Protein AF-R6YQQ4-F1 (afdb_monomer)

Foldseek 3Di:
DDLQQWKKKKAWADDAKKWKDDPVCLDDIDMDGHGDIDIDGVSSPDIDIGDPVNDDTDMDIDTDDD

Solvent-accessible surface area (backbone atoms only — not comparable to full-atom values): 3987 Å² total; per-residue (Å²): 112,89,64,82,89,24,48,39,42,36,33,31,77,38,46,69,49,34,39,38,38,36,89,83,62,70,48,81,68,47,76,43,44,52,76,38,73,52,76,46,52,51,90,50,58,64,57,46,82,41,40,87,84,71,55,78,66,43,69,53,79,46,65,70,81,133

Nearest PDB structures (foldseek):
  3lag-assembly1_A  TM=6.476E-01  e=1.027E-01  Rhodopseudomonas palustris CGA009
  1dgw-assembly1_A  TM=7.233E-01  e=3.931E-01  Canavalia ensiformis
  4hvq-assembly1_A  TM=6.055E-01  e=2.135E-01  Cupriavidus metallidurans CH34
  1yfy-assembly1_A-2  TM=6.100E-01  e=5.333E-01  Cupriavidus metallidurans
  6bvp-assembly1_A  TM=6.018E-01  e=9.818E-01  Cupriavidus metallidurans

Secondary structure (DSSP, 8-state):
---TTS-EEEEEEESSEEEEE-TT-SS--EEEETT-EEEE-GGG---EEE-TTS---EEEEE----

Sequence (66 aa):
MPRDGSVHVLNLVEGEEARITSPTGNFQPFTVHYAQTFILPEGAGDYRVGSPQGAPIRVILARVRG

pLDDT: mean 95.46, std 4.84, range [73.25, 98.5]

Mean predicted aligned error: 2.59 Å

Radius of gyration: 11.54 Å; Cα contacts (8 Å, |Δi|>4): 138; chains: 1; bounding box: 24×25×28 Å

Structure (mmCIF, N/CA/C/O backbone):
data_AF-R6YQQ4-F1
#
_entry.id   AF-R6YQQ4-F1
#
loop_
_atom_site.group_PDB
_atom_site.id
_atom_site.type_symbol
_atom_site.label_atom_id
_atom_site.label_alt_id
_atom_site.label_comp_id
_atom_site.label_asym_id
_atom_site.label_entity_id
_atom_site.label_seq_id
_atom_site.pdbx_PDB_ins_code
_atom_site.Cartn_x
_atom_site.Cartn_y
_atom_site.Cartn_z
_atom_site.occupancy
_atom_site.B_iso_or_equiv
_atom_site.auth_seq_id
_atom_site.auth_comp_id
_atom_site.auth_asym_id
_atom_site.auth_atom_id
_atom_site.pdbx_PDB_model_num
ATOM 1 N N . MET A 1 1 ? 8.171 1.036 1.198 1.00 73.81 1 MET A N 1
ATOM 2 C CA . MET A 1 1 ? 8.395 -0.366 0.788 1.00 73.81 1 MET A CA 1
ATOM 3 C C . MET A 1 1 ? 9.150 -0.305 -0.522 1.00 73.81 1 MET A C 1
ATOM 5 O O . MET A 1 1 ? 8.666 0.419 -1.385 1.00 73.81 1 MET A O 1
ATOM 9 N N . PRO A 1 2 ? 10.324 -0.943 -0.651 1.00 82.75 2 PRO A N 1
ATOM 10 C CA . PRO A 1 2 ? 11.047 -0.937 -1.916 1.00 82.75 2 PRO A CA 1
ATOM 11 C C . PRO A 1 2 ? 10.180 -1.577 -3.005 1.00 82.75 2 PRO A C 1
ATOM 13 O O . PRO A 1 2 ? 9.397 -2.485 -2.727 1.00 82.75 2 PRO A O 1
ATOM 16 N N . ARG A 1 3 ? 10.273 -1.028 -4.214 1.00 91.19 3 ARG A N 1
ATOM 17 C CA . ARG A 1 3 ? 9.457 -1.398 -5.377 1.00 91.19 3 ARG A CA 1
ATOM 18 C C . ARG A 1 3 ? 9.931 -2.670 -6.079 1.00 91.19 3 ARG A C 1
ATOM 20 O O . ARG A 1 3 ? 9.135 -3.415 -6.640 1.00 91.19 3 ARG A O 1
ATOM 27 N N . ASP A 1 4 ? 11.234 -2.933 -6.005 1.00 89.56 4 ASP A N 1
ATOM 28 C CA . ASP A 1 4 ? 11.889 -4.143 -6.503 1.00 89.56 4 ASP A CA 1
ATOM 29 C C . ASP A 1 4 ? 11.550 -4.510 -7.967 1.00 89.56 4 ASP A C 1
ATOM 31 O O . ASP A 1 4 ? 11.580 -5.688 -8.330 1.00 89.56 4 ASP A O 1
ATOM 35 N N . GLY A 1 5 ? 11.226 -3.514 -8.805 1.00 92.75 5 GLY A N 1
ATOM 36 C CA . GLY A 1 5 ? 11.012 -3.681 -10.244 1.00 92.75 5 GLY A CA 1
ATOM 37 C C . GLY A 1 5 ? 9.796 -4.532 -10.612 1.00 92.75 5 GLY A C 1
ATOM 38 O O . GLY A 1 5 ? 9.798 -5.166 -11.665 1.00 92.75 5 GLY A O 1
ATOM 39 N N . SER A 1 6 ? 8.780 -4.611 -9.747 1.00 95.19 6 SER A N 1
ATOM 40 C CA . SER A 1 6 ? 7.665 -5.546 -9.912 1.00 95.19 6 SER A CA 1
ATOM 41 C C . SER A 1 6 ? 6.317 -4.924 -9.553 1.00 95.19 6 SER A C 1
ATOM 43 O O . SER A 1 6 ? 6.203 -3.881 -8.908 1.00 95.19 6 SER A O 1
ATOM 45 N N . VAL A 1 7 ? 5.248 -5.595 -9.972 1.00 96.06 7 VAL A N 1
ATOM 46 C CA . VAL A 1 7 ? 3.902 -5.268 -9.503 1.00 96.06 7 VAL A CA 1
ATOM 47 C C . VAL A 1 7 ? 3.783 -5.613 -8.022 1.00 96.06 7 VAL A C 1
ATOM 49 O O . VAL A 1 7 ? 4.224 -6.676 -7.581 1.00 96.06 7 VAL A O 1
ATOM 52 N N . HIS A 1 8 ? 3.152 -4.729 -7.255 1.00 97.50 8 HIS A N 1
ATOM 53 C CA . HIS A 1 8 ? 2.720 -5.054 -5.904 1.00 97.50 8 HIS A CA 1
ATOM 54 C C . HIS A 1 8 ? 1.231 -5.379 -5.919 1.00 97.50 8 HIS A C 1
ATOM 56 O O . HIS A 1 8 ? 0.416 -4.561 -6.348 1.00 97.50 8 HIS A O 1
ATOM 62 N N . VAL A 1 9 ? 0.880 -6.556 -5.410 1.00 97.69 9 VAL A N 1
ATOM 63 C CA . VAL A 1 9 ? -0.498 -6.949 -5.110 1.00 97.69 9 VAL A CA 1
ATOM 64 C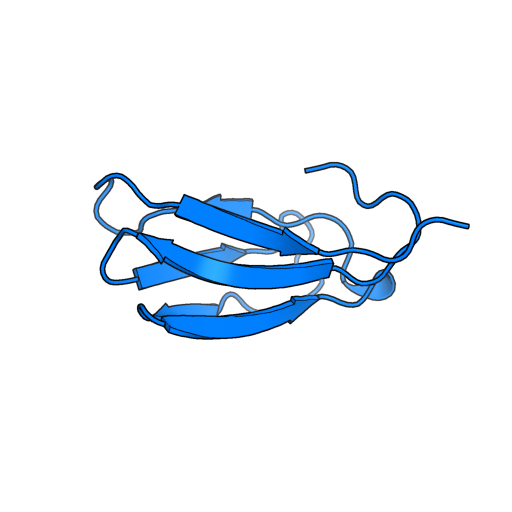 C . VAL A 1 9 ? -0.641 -6.949 -3.597 1.00 97.69 9 VAL A C 1
ATOM 66 O O . VAL A 1 9 ? 0.121 -7.625 -2.903 1.00 97.69 9 VAL A O 1
ATOM 69 N N . LEU A 1 10 ? -1.577 -6.161 -3.080 1.00 98.00 10 LEU A N 1
ATOM 70 C CA . LEU A 1 10 ? -1.753 -5.951 -1.650 1.00 98.00 10 LEU A CA 1
ATOM 71 C C . LEU A 1 10 ? -3.175 -6.281 -1.208 1.00 98.00 10 LEU A C 1
ATOM 73 O O . LEU A 1 10 ? -4.129 -5.991 -1.922 1.00 98.00 10 LEU A O 1
ATOM 77 N N . ASN A 1 11 ? -3.306 -6.833 -0.005 1.00 98.44 11 ASN A N 1
ATOM 78 C CA . ASN A 1 11 ? -4.588 -7.074 0.657 1.00 98.44 11 ASN A CA 1
ATOM 79 C C . ASN A 1 11 ? -4.575 -6.433 2.039 1.00 98.44 11 ASN A C 1
ATOM 81 O O . ASN A 1 11 ? -3.615 -6.654 2.782 1.00 98.44 11 ASN A O 1
ATOM 85 N N . LEU A 1 12 ? -5.620 -5.684 2.399 1.00 98.44 12 LEU A N 1
ATOM 86 C CA . LEU A 1 12 ? -5.792 -5.203 3.770 1.00 98.44 12 LEU A CA 1
ATOM 87 C C . LEU A 1 12 ? -6.359 -6.337 4.632 1.00 98.44 12 LEU A C 1
ATOM 89 O O . LEU A 1 12 ? -7.492 -6.770 4.428 1.00 98.44 12 LEU A O 1
ATOM 93 N N . VAL A 1 13 ? -5.554 -6.830 5.575 1.00 98.38 13 VAL A N 1
ATOM 94 C CA . VAL A 1 13 ? -5.888 -7.998 6.414 1.00 98.38 13 VAL A CA 1
ATOM 95 C C . VAL A 1 13 ? -6.100 -7.654 7.885 1.00 98.38 13 VAL A C 1
ATOM 97 O O . VAL A 1 13 ? -6.523 -8.510 8.654 1.00 98.38 13 VAL A O 1
ATOM 100 N N . GLU A 1 14 ? -5.827 -6.411 8.279 1.00 98.12 14 GLU A N 1
ATOM 101 C CA . GLU A 1 14 ? -6.123 -5.884 9.611 1.00 98.12 14 GLU A CA 1
ATOM 102 C C . GLU A 1 14 ? -6.400 -4.384 9.550 1.00 98.12 14 GLU A C 1
ATOM 104 O O . GLU A 1 14 ? -5.706 -3.662 8.829 1.00 98.12 14 GLU A O 1
ATOM 109 N N . GLY A 1 15 ? -7.375 -3.949 10.352 1.00 96.94 15 GLY A N 1
ATOM 110 C CA . GLY A 1 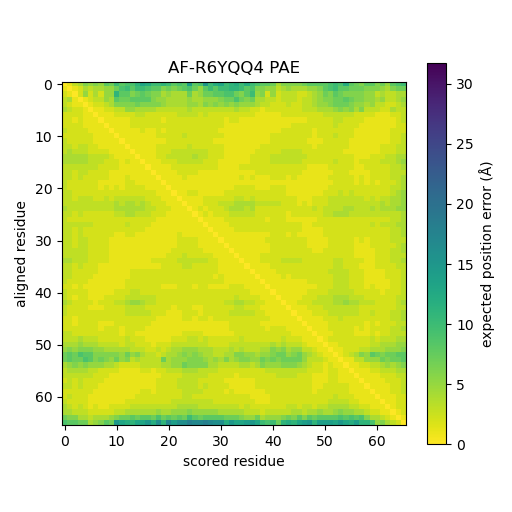15 ? -7.914 -2.591 10.380 1.00 96.94 15 GLY A CA 1
ATOM 111 C C . GLY A 1 15 ? -9.063 -2.389 9.389 1.00 96.94 15 GLY A C 1
ATOM 112 O O . GLY A 1 15 ? -9.236 -3.173 8.459 1.00 96.94 15 GLY A O 1
ATOM 113 N N . GLU A 1 16 ? -9.872 -1.353 9.620 1.00 97.06 16 GLU A N 1
ATOM 114 C CA . GLU A 1 16 ? -11.090 -1.079 8.839 1.00 97.06 16 GLU A CA 1
ATOM 115 C C . GLU A 1 16 ? -10.784 -0.476 7.466 1.00 97.06 16 GLU A C 1
ATOM 117 O O . GLU A 1 16 ? -11.405 -0.843 6.467 1.00 97.06 16 GLU A O 1
ATOM 122 N N . GLU A 1 17 ? -9.809 0.432 7.412 1.00 97.62 17 GLU A N 1
ATOM 123 C CA . GLU A 1 17 ? -9.388 1.088 6.184 1.00 97.62 17 GLU A CA 1
ATOM 124 C C . GLU A 1 17 ? -7.921 1.530 6.215 1.00 97.62 17 GLU A C 1
ATOM 126 O O . GLU A 1 17 ? -7.320 1.767 7.264 1.00 97.62 17 GLU A O 1
ATOM 131 N N . ALA A 1 18 ? -7.346 1.668 5.025 1.00 98.19 18 ALA A N 1
ATOM 132 C CA . ALA A 1 18 ? -6.035 2.241 4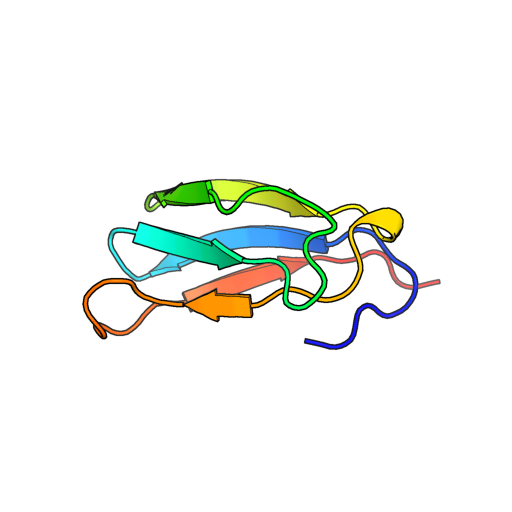.792 1.00 98.19 18 ALA A CA 1
ATOM 133 C C . ALA A 1 18 ? -6.104 3.240 3.636 1.00 98.19 18 ALA A C 1
ATOM 135 O O . ALA A 1 18 ? -6.750 2.997 2.617 1.00 98.19 18 ALA A O 1
ATOM 136 N N . ARG A 1 19 ? -5.382 4.354 3.761 1.00 98.06 19 ARG A N 1
ATOM 13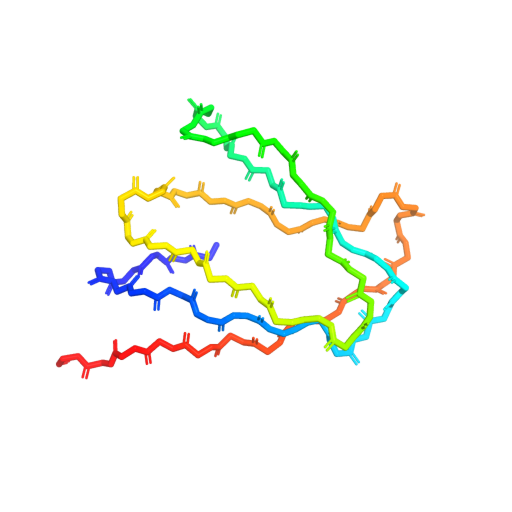7 C CA . ARG A 1 19 ? -5.207 5.337 2.694 1.00 98.06 19 ARG A CA 1
ATOM 138 C C . ARG A 1 19 ? -3.882 5.114 1.984 1.00 98.06 19 ARG A C 1
ATOM 140 O O . ARG A 1 19 ? -2.815 5.124 2.604 1.00 98.06 19 ARG A O 1
ATOM 147 N N . ILE A 1 20 ? -3.961 4.949 0.670 1.00 98.06 20 ILE A N 1
ATOM 148 C CA . ILE A 1 20 ? -2.814 4.797 -0.220 1.00 98.06 20 ILE A CA 1
ATOM 149 C C . ILE A 1 20 ? -2.495 6.161 -0.818 1.00 98.06 20 ILE A C 1
ATOM 151 O O . ILE A 1 20 ? -3.375 6.826 -1.359 1.00 98.06 20 ILE A O 1
ATOM 155 N N . THR A 1 21 ? -1.243 6.602 -0.703 1.00 97.94 21 THR A N 1
ATOM 156 C CA . THR A 1 21 ? -0.799 7.909 -1.220 1.00 97.94 21 THR A CA 1
ATOM 157 C C . THR A 1 21 ? 0.480 7.778 -2.034 1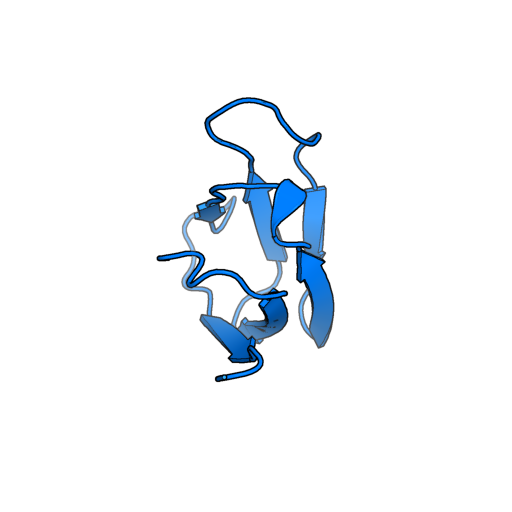.00 97.94 21 THR A C 1
ATOM 159 O O . THR A 1 21 ? 1.338 6.953 -1.717 1.00 97.94 21 THR A O 1
ATOM 162 N N . SER A 1 22 ? 0.620 8.618 -3.061 1.00 97.31 22 SER A N 1
ATOM 163 C CA . SER A 1 22 ? 1.864 8.785 -3.813 1.00 97.31 22 SER A CA 1
ATOM 164 C C . SER A 1 22 ? 2.649 9.983 -3.260 1.00 97.31 22 SER A C 1
ATOM 166 O O . SER A 1 22 ? 2.116 11.093 -3.261 1.00 97.31 22 SER A O 1
ATOM 168 N N . PRO A 1 23 ? 3.906 9.816 -2.806 1.00 95.88 23 PRO A N 1
ATOM 169 C CA . PRO A 1 23 ? 4.766 10.927 -2.399 1.00 95.88 23 PRO A CA 1
ATOM 170 C C . PRO A 1 23 ? 5.068 11.916 -3.531 1.00 95.88 23 PRO A C 1
ATOM 172 O O . PRO A 1 23 ? 5.356 13.074 -3.251 1.00 95.88 23 PRO A O 1
ATOM 175 N N . THR A 1 24 ? 5.023 11.455 -4.783 1.00 95.50 24 THR A N 1
ATOM 176 C CA . THR A 1 24 ? 5.363 12.233 -5.983 1.00 95.50 24 THR A CA 1
ATOM 177 C C . THR A 1 24 ? 4.140 12.641 -6.804 1.00 95.50 24 THR A C 1
ATOM 179 O O . THR A 1 24 ? 4.289 13.313 -7.817 1.00 95.50 24 THR A O 1
ATOM 182 N N . GLY A 1 25 ? 2.931 12.246 -6.393 1.00 96.50 25 GLY A N 1
ATOM 183 C CA . GLY A 1 25 ? 1.695 12.581 -7.107 1.00 96.50 25 GLY A CA 1
ATOM 184 C C . GLY A 1 25 ? 1.441 11.764 -8.379 1.00 96.50 25 GLY A C 1
ATOM 185 O O . GLY A 1 25 ? 0.637 12.181 -9.206 1.00 96.50 25 GLY A O 1
ATOM 186 N N . ASN A 1 26 ? 2.069 10.592 -8.536 1.00 97.12 26 ASN A N 1
ATOM 187 C CA . ASN A 1 26 ? 1.882 9.723 -9.711 1.00 97.12 26 ASN A CA 1
ATOM 188 C C . ASN A 1 26 ? 0.457 9.149 -9.822 1.00 97.12 26 ASN A C 1
ATOM 190 O O . ASN A 1 26 ? 0.046 8.699 -10.888 1.00 97.12 26 ASN A O 1
ATOM 194 N N . PHE A 1 27 ? -0.290 9.135 -8.717 1.00 97.31 27 PHE A N 1
ATOM 195 C CA . PHE A 1 27 ? -1.696 8.747 -8.670 1.00 97.31 27 PHE A CA 1
ATOM 196 C C . PHE A 1 27 ? -2.425 9.491 -7.544 1.00 97.31 27 PHE A C 1
ATOM 198 O O . PHE A 1 27 ? -1.816 9.903 -6.550 1.00 97.31 27 PHE A O 1
ATOM 205 N N . GLN A 1 28 ? -3.742 9.648 -7.699 1.00 97.88 28 GLN A N 1
ATOM 206 C CA . GLN A 1 28 ? -4.596 10.256 -6.679 1.00 97.88 28 GLN A CA 1
ATOM 207 C C . GLN A 1 28 ? -4.731 9.334 -5.463 1.00 97.88 28 GLN A C 1
ATOM 209 O O . GLN A 1 28 ? -4.894 8.127 -5.646 1.00 97.88 28 GLN A O 1
ATOM 214 N N . PRO A 1 29 ? -4.701 9.865 -4.227 1.00 97.94 29 PRO A N 1
ATOM 215 C CA . PRO A 1 29 ? -4.941 9.060 -3.042 1.00 97.94 29 PRO A CA 1
ATOM 216 C C . PRO A 1 29 ? -6.260 8.293 -3.113 1.00 97.94 29 PRO A C 1
ATOM 218 O O . PRO A 1 29 ? -7.281 8.859 -3.495 1.00 97.94 29 PRO A O 1
ATOM 221 N N . PHE A 1 30 ? -6.253 7.042 -2.668 1.00 98.12 30 PHE A N 1
ATOM 222 C CA . PHE A 1 30 ? -7.459 6.221 -2.585 1.00 98.12 30 PHE A CA 1
ATOM 223 C C . PHE A 1 30 ? -7.503 5.432 -1.278 1.00 98.12 30 PHE A C 1
ATOM 225 O O . PHE A 1 30 ? -6.472 5.204 -0.638 1.00 98.12 30 PHE A O 1
ATOM 232 N N . THR A 1 31 ? -8.713 5.052 -0.876 1.00 98.19 31 THR A N 1
ATOM 233 C CA . THR A 1 31 ? -8.973 4.273 0.336 1.00 98.19 31 THR A CA 1
ATOM 234 C C . THR A 1 31 ? -9.186 2.813 -0.030 1.00 98.19 31 THR A C 1
ATOM 236 O O . THR A 1 31 ? -9.807 2.500 -1.044 1.00 98.19 31 THR A O 1
ATOM 239 N N . VAL A 1 32 ? -8.648 1.928 0.800 1.00 98.12 32 VAL A N 1
ATOM 240 C CA . VAL A 1 32 ? -8.811 0.480 0.723 1.00 98.12 32 VAL A CA 1
ATOM 241 C C . VAL A 1 32 ? -9.429 0.037 2.039 1.00 98.12 32 VAL A C 1
ATOM 243 O O . VAL A 1 32 ? -8.874 0.317 3.096 1.00 98.12 32 VAL A O 1
ATOM 246 N N . HIS A 1 33 ? -10.566 -0.634 1.973 1.00 98.00 33 HIS A N 1
ATOM 247 C CA . HIS A 1 33 ? -11.282 -1.180 3.116 1.00 98.00 33 HIS A CA 1
ATOM 248 C C . HIS A 1 33 ? -10.830 -2.604 3.430 1.00 98.00 33 HIS A C 1
ATOM 250 O O . HIS A 1 33 ? -10.202 -3.279 2.608 1.00 98.00 33 HIS A O 1
ATOM 256 N N . TYR A 1 34 ? -11.142 -3.058 4.642 1.00 97.81 34 TYR A N 1
ATOM 257 C CA . TYR A 1 34 ? -10.853 -4.414 5.090 1.00 97.81 34 TYR A CA 1
ATOM 258 C C . TYR A 1 34 ? -11.278 -5.457 4.045 1.00 97.81 34 TYR A C 1
ATOM 260 O O . TYR A 1 34 ? -12.335 -5.337 3.424 1.00 97.81 34 TYR A O 1
ATOM 268 N N . ALA A 1 35 ? -10.437 -6.477 3.858 1.00 97.81 35 ALA A N 1
ATOM 269 C CA . ALA A 1 35 ? -10.602 -7.553 2.880 1.00 97.81 35 ALA A CA 1
ATOM 270 C C . ALA A 1 35 ? -10.540 -7.138 1.396 1.00 97.81 35 ALA A C 1
ATOM 272 O O . ALA A 1 35 ? -10.694 -7.994 0.525 1.00 97.81 35 ALA A O 1
ATOM 273 N N . GLN A 1 36 ? -10.265 -5.871 1.069 1.00 98.50 36 GLN A N 1
ATOM 274 C CA . GLN A 1 36 ? -10.043 -5.469 -0.318 1.00 98.50 36 GLN A CA 1
ATOM 275 C C . GLN A 1 36 ? -8.612 -5.754 -0.783 1.00 98.50 36 GLN A C 1
ATOM 277 O O . GLN A 1 36 ? -7.626 -5.525 -0.072 1.00 98.50 36 GLN A O 1
ATOM 282 N N . THR A 1 37 ? -8.522 -6.198 -2.035 1.00 98.00 37 THR A N 1
ATOM 283 C CA . THR A 1 37 ? -7.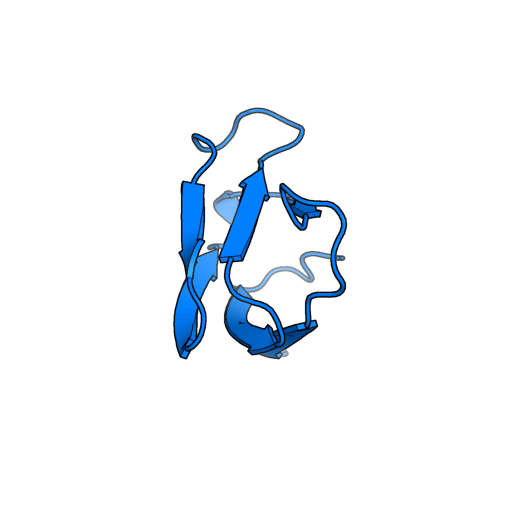278 -6.315 -2.795 1.00 98.00 37 THR A CA 1
ATOM 284 C C . THR A 1 37 ? -7.079 -5.076 -3.656 1.00 98.00 37 THR A C 1
ATOM 286 O O . THR A 1 37 ? -8.012 -4.610 -4.308 1.00 98.00 37 THR A O 1
ATOM 289 N N . PHE A 1 38 ? -5.849 -4.579 -3.730 1.00 97.50 38 PHE A N 1
ATOM 290 C CA . PHE A 1 38 ? -5.462 -3.533 -4.670 1.00 97.50 38 PHE A CA 1
ATOM 291 C C . PHE A 1 38 ? -4.106 -3.832 -5.305 1.00 97.50 38 PHE A C 1
ATOM 293 O O . PHE A 1 38 ? -3.289 -4.586 -4.772 1.00 97.50 38 PHE A O 1
ATOM 300 N N . ILE A 1 39 ? -3.879 -3.244 -6.478 1.00 97.56 39 ILE A N 1
ATOM 301 C CA . ILE A 1 39 ? -2.699 -3.497 -7.300 1.00 97.56 39 ILE A CA 1
ATOM 302 C C . ILE A 1 39 ? -2.023 -2.163 -7.596 1.00 97.56 39 ILE A C 1
ATOM 304 O O . ILE A 1 39 ? -2.668 -1.227 -8.065 1.00 97.56 39 ILE A O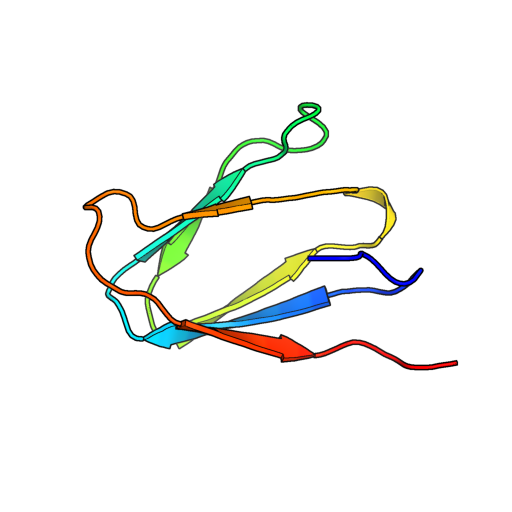 1
ATOM 308 N N . LEU A 1 40 ? -0.716 -2.089 -7.343 1.00 97.12 40 LEU A N 1
ATOM 309 C CA . LEU A 1 40 ? 0.120 -0.958 -7.734 1.00 97.12 40 LEU A CA 1
ATOM 310 C C . LEU A 1 40 ? 1.163 -1.421 -8.759 1.00 97.12 40 LEU A C 1
ATOM 312 O O . LEU A 1 40 ? 2.107 -2.130 -8.379 1.00 97.12 40 LEU A O 1
ATOM 316 N N . PRO A 1 41 ? 1.030 -1.025 -10.040 1.00 96.25 41 PRO 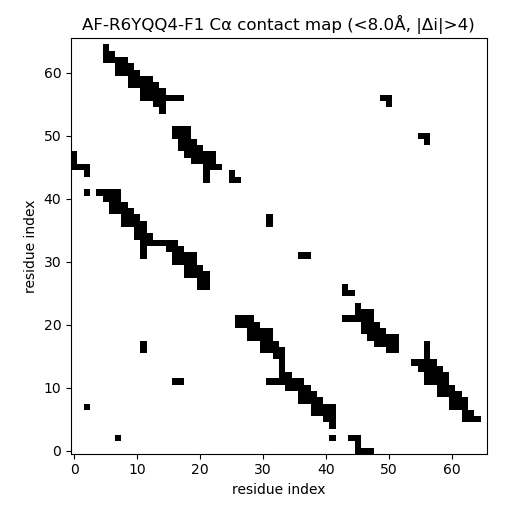A N 1
ATOM 317 C CA . PRO A 1 41 ? 2.031 -1.331 -11.054 1.00 96.25 41 PRO A CA 1
ATOM 318 C C . PRO A 1 41 ? 3.355 -0.646 -10.715 1.00 96.25 41 PRO A C 1
ATOM 320 O O . PRO A 1 41 ? 3.377 0.343 -9.983 1.00 96.25 41 PRO A O 1
ATOM 323 N N . GLU A 1 42 ? 4.458 -1.137 -11.276 1.00 95.44 42 GLU A N 1
ATOM 324 C CA . GLU A 1 42 ? 5.776 -0.548 -11.018 1.00 95.44 42 GLU A CA 1
ATOM 325 C C . GLU A 1 42 ? 5.849 0.931 -11.417 1.00 95.44 42 GLU A C 1
ATOM 327 O O . GLU A 1 42 ? 6.368 1.759 -10.672 1.00 95.44 42 GLU A O 1
ATOM 332 N N . GLY A 1 43 ? 5.206 1.295 -12.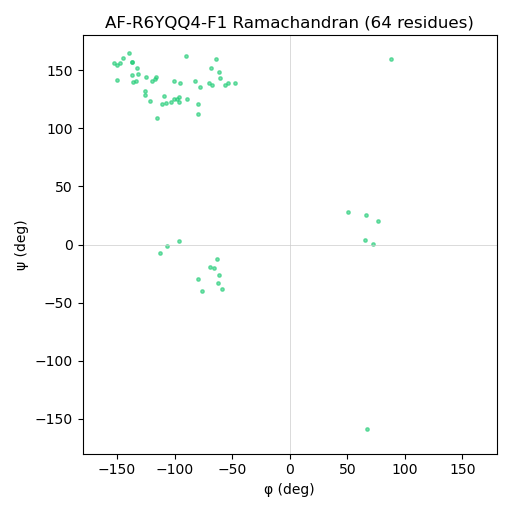530 1.00 95.25 43 GLY A N 1
ATOM 333 C CA . GLY A 1 43 ? 5.113 2.683 -12.989 1.00 95.25 43 GLY A CA 1
ATOM 334 C C . GLY A 1 43 ? 4.364 3.633 -12.043 1.00 95.25 43 GLY A C 1
ATOM 335 O O . GLY A 1 43 ? 4.460 4.843 -12.216 1.00 95.25 43 GLY A O 1
ATOM 336 N N . ALA A 1 44 ? 3.652 3.128 -11.026 1.00 95.75 44 ALA A N 1
ATOM 337 C CA . ALA A 1 44 ? 3.071 3.980 -9.986 1.00 95.75 44 ALA A CA 1
ATOM 338 C C . ALA A 1 44 ? 4.149 4.600 -9.074 1.00 95.75 44 ALA A C 1
ATOM 340 O O . ALA A 1 44 ? 3.890 5.612 -8.418 1.00 95.75 44 ALA A O 1
ATOM 341 N N . GLY A 1 45 ? 5.357 4.028 -9.056 1.00 95.50 45 GLY A N 1
ATOM 342 C CA . GLY A 1 45 ? 6.457 4.453 -8.201 1.00 95.50 45 GLY A CA 1
ATOM 343 C C . GLY A 1 45 ? 6.193 4.196 -6.717 1.00 95.50 45 GLY A C 1
ATOM 344 O O . GLY A 1 45 ? 5.376 3.347 -6.330 1.00 95.50 45 GLY A O 1
ATOM 345 N N . ASP A 1 46 ? 6.915 4.935 -5.877 1.00 96.56 46 ASP A N 1
ATOM 346 C CA . ASP A 1 46 ? 6.796 4.835 -4.426 1.00 96.56 46 ASP A CA 1
ATOM 347 C C . ASP A 1 46 ? 5.393 5.203 -3.931 1.00 96.56 46 ASP A C 1
ATOM 349 O O . ASP A 1 46 ? 4.699 6.065 -4.473 1.00 96.56 46 ASP A O 1
ATOM 353 N N . TYR A 1 47 ? 4.987 4.555 -2.842 1.00 97.06 47 TYR A N 1
ATOM 354 C CA . TYR A 1 47 ? 3.709 4.792 -2.185 1.00 97.06 47 TYR A CA 1
ATOM 355 C C . TYR A 1 47 ? 3.826 4.646 -0.670 1.00 97.06 47 TYR A C 1
ATOM 357 O O . TYR A 1 47 ? 4.744 4.007 -0.142 1.00 97.06 47 TYR A O 1
ATOM 365 N N . ARG A 1 48 ? 2.859 5.230 0.036 1.00 96.62 48 ARG A N 1
ATOM 366 C CA . ARG A 1 48 ? 2.660 5.044 1.475 1.00 96.62 48 ARG A CA 1
ATOM 367 C C . ARG A 1 48 ? 1.313 4.386 1.728 1.00 96.62 48 ARG A C 1
ATOM 369 O O . ARG A 1 48 ? 0.333 4.714 1.063 1.00 96.62 48 ARG A O 1
ATOM 376 N N . VAL A 1 49 ? 1.292 3.497 2.714 1.00 96.69 49 VAL A N 1
ATOM 377 C CA . VAL A 1 49 ? 0.083 2.899 3.286 1.00 96.69 49 VAL A CA 1
ATOM 378 C C . VAL A 1 49 ? -0.047 3.467 4.690 1.00 96.69 49 VAL A C 1
ATOM 380 O O . VAL A 1 49 ? 0.886 3.335 5.481 1.00 96.69 49 VAL A O 1
ATOM 383 N N . GLY A 1 50 ? -1.155 4.140 4.982 1.00 96.44 50 GLY A N 1
ATOM 384 C CA . GLY A 1 50 ? -1.378 4.759 6.286 1.00 96.44 50 GLY A CA 1
ATOM 385 C C . GLY A 1 50 ? -2.793 4.529 6.787 1.00 96.44 50 GLY A C 1
ATOM 386 O O . GLY A 1 50 ? -3.732 4.506 5.998 1.00 96.44 50 GLY A O 1
ATOM 387 N N . SER A 1 51 ? -2.933 4.379 8.099 1.00 96.56 51 SER A N 1
ATOM 388 C CA . SER A 1 51 ? -4.231 4.360 8.770 1.00 96.56 51 SER A CA 1
ATOM 389 C C . SER A 1 51 ? -4.730 5.796 8.941 1.00 96.56 51 SER A C 1
ATOM 391 O O . SER A 1 51 ? -4.025 6.588 9.575 1.00 96.56 51 SER A O 1
ATOM 393 N N . PRO A 1 52 ? -5.898 6.175 8.394 1.00 91.88 52 PRO A N 1
ATOM 394 C CA . PRO A 1 52 ? -6.416 7.537 8.536 1.00 91.88 52 PRO A CA 1
ATOM 395 C C . PRO A 1 52 ? -6.695 7.923 9.995 1.00 91.88 52 PRO A C 1
ATOM 397 O O . PRO A 1 52 ? -6.501 9.076 10.370 1.00 91.88 52 PRO A O 1
ATOM 400 N N . GLN A 1 53 ? -7.099 6.957 10.824 1.00 90.12 53 GLN A N 1
ATOM 401 C CA . GLN A 1 53 ? -7.441 7.146 12.237 1.00 90.12 53 GLN A CA 1
ATOM 402 C C . GLN A 1 53 ? -6.271 6.831 13.187 1.00 90.12 53 GLN A C 1
ATOM 404 O O . GLN A 1 53 ? -6.439 6.860 14.403 1.00 90.12 53 GLN A O 1
ATOM 409 N N . GLY A 1 54 ? -5.089 6.488 12.663 1.00 91.62 54 GLY A N 1
ATOM 410 C CA . GLY A 1 54 ? -3.917 6.126 13.471 1.00 91.62 54 GLY A CA 1
ATOM 411 C C . GLY A 1 54 ? -4.002 4.758 14.164 1.00 91.62 54 GLY A C 1
ATOM 412 O O . GLY A 1 54 ? -3.053 4.362 14.838 1.00 91.62 54 GLY A O 1
ATOM 413 N N . ALA A 1 55 ? -5.098 4.015 13.983 1.00 94.19 55 ALA A N 1
ATOM 414 C CA . ALA A 1 55 ? -5.232 2.643 14.464 1.00 94.19 55 ALA A CA 1
ATOM 415 C C . ALA A 1 55 ? -4.291 1.687 13.696 1.00 94.19 55 ALA A C 1
ATOM 417 O O . ALA A 1 55 ? -3.999 1.942 12.523 1.00 94.19 55 ALA A O 1
ATOM 418 N N . PRO A 1 56 ? -3.829 0.580 14.305 1.00 97.44 56 PRO A N 1
ATOM 419 C CA . PRO A 1 56 ? -3.016 -0.415 13.612 1.00 97.44 56 PRO A CA 1
ATOM 420 C C . PRO A 1 56 ? -3.708 -0.972 12.361 1.00 97.44 56 PRO A C 1
ATOM 422 O O . PRO A 1 56 ? -4.894 -1.291 12.381 1.00 97.44 56 PRO A O 1
ATOM 425 N N . ILE A 1 57 ? -2.933 -1.116 11.286 1.00 98.00 57 ILE A N 1
ATOM 426 C CA . ILE A 1 57 ? -3.343 -1.764 10.037 1.00 98.00 57 ILE A CA 1
ATOM 427 C C . ILE A 1 57 ? -2.262 -2.754 9.604 1.00 98.00 57 ILE A C 1
ATOM 429 O O . ILE A 1 57 ? -1.077 -2.546 9.885 1.00 98.00 57 ILE A O 1
ATOM 433 N N . ARG A 1 58 ? -2.636 -3.814 8.880 1.00 98.00 58 ARG A N 1
ATOM 434 C CA . ARG A 1 58 ? -1.673 -4.747 8.269 1.00 98.00 58 ARG A CA 1
ATOM 435 C C . ARG A 1 58 ? -2.077 -5.090 6.852 1.00 98.00 58 ARG A C 1
ATOM 437 O O . ARG A 1 58 ? -3.244 -5.342 6.564 1.00 98.00 58 ARG A O 1
ATOM 444 N N . VAL A 1 59 ? -1.077 -5.158 5.984 1.00 97.75 59 VAL A N 1
ATOM 445 C CA . VAL A 1 59 ? -1.245 -5.573 4.595 1.00 97.75 59 VAL A CA 1
ATOM 446 C C . VAL A 1 59 ? -0.408 -6.809 4.307 1.00 97.75 59 VAL A C 1
ATOM 448 O O . VAL A 1 59 ? 0.733 -6.908 4.758 1.00 97.75 59 VAL A O 1
ATOM 451 N N . ILE A 1 60 ? -0.958 -7.735 3.527 1.00 98.12 60 ILE A N 1
ATOM 452 C CA . ILE A 1 60 ? -0.164 -8.781 2.875 1.00 98.12 60 ILE A CA 1
ATOM 453 C C . ILE A 1 60 ? 0.276 -8.232 1.525 1.00 98.12 60 ILE A C 1
ATOM 455 O O . ILE A 1 60 ? -0.574 -7.814 0.743 1.00 98.12 60 ILE A O 1
ATOM 459 N N . LEU A 1 61 ? 1.583 -8.248 1.255 1.00 97.06 61 LEU A N 1
ATOM 460 C CA . LEU A 1 61 ? 2.176 -7.850 -0.021 1.00 97.06 61 LEU A CA 1
ATOM 461 C C . LEU A 1 61 ? 2.708 -9.081 -0.752 1.00 97.06 61 LEU A C 1
ATOM 463 O O . LEU A 1 61 ? 3.518 -9.832 -0.210 1.00 97.06 61 LEU A O 1
ATOM 467 N N . ALA A 1 62 ? 2.296 -9.235 -2.005 1.00 96.88 62 ALA A N 1
ATOM 468 C CA . ALA A 1 62 ? 2.865 -10.178 -2.953 1.00 96.88 62 ALA A CA 1
ATOM 469 C C . ALA A 1 62 ? 3.497 -9.424 -4.131 1.00 96.88 62 ALA A C 1
ATOM 471 O O . ALA A 1 62 ? 2.985 -8.394 -4.574 1.00 96.88 62 ALA A O 1
ATOM 472 N N . ARG A 1 63 ? 4.608 -9.960 -4.641 1.00 95.25 63 ARG A N 1
ATOM 473 C CA . ARG A 1 63 ? 5.286 -9.492 -5.855 1.00 95.25 63 ARG A CA 1
ATOM 474 C C . ARG A 1 63 ? 5.944 -10.661 -6.577 1.00 95.25 63 ARG A C 1
ATOM 476 O O . ARG A 1 63 ? 6.291 -11.658 -5.940 1.00 95.25 63 ARG A O 1
ATOM 483 N N . VAL A 1 64 ? 6.162 -10.519 -7.880 1.00 91.88 64 VAL A N 1
ATOM 484 C CA . VAL A 1 64 ? 6.952 -11.486 -8.655 1.00 91.88 64 VAL A CA 1
ATOM 485 C C . VAL A 1 64 ? 8.435 -11.235 -8.392 1.00 91.88 64 VAL A C 1
ATOM 487 O O . VAL A 1 64 ? 8.872 -10.081 -8.377 1.00 91.88 64 VAL A O 1
ATOM 490 N N . ARG A 1 65 ? 9.195 -12.310 -8.171 1.00 87.06 65 ARG A N 1
ATOM 491 C CA . ARG A 1 65 ? 10.661 -12.288 -8.121 1.00 87.06 65 ARG A CA 1
ATOM 492 C C . ARG A 1 65 ? 11.182 -12.854 -9.441 1.00 87.06 65 ARG A C 1
ATOM 494 O O . ARG A 1 65 ? 10.783 -13.958 -9.803 1.00 87.06 65 ARG A O 1
ATOM 501 N N . GLY A 1 66 ? 11.982 -12.060 -10.148 1.00 73.25 66 GLY A N 1
ATOM 502 C CA . GLY A 1 66 ? 12.828 -12.534 -11.244 1.00 73.25 66 GLY A CA 1
ATOM 503 C C . GLY A 1 66 ? 14.140 -13.089 -10.716 1.00 73.25 66 GLY A C 1
ATOM 504 O O . GLY A 1 66 ? 14.492 -12.741 -9.563 1.00 73.25 66 GLY A O 1
#